Protein AF-A0A6A3KLQ4-F1 (afdb_monomer_lite)

pLDDT: mean 76.04, std 12.55, range [46.03, 97.44]

InterPro domains:
  IPR013103 Reverse transcriptase, RNA-dependent DNA polymerase [PF07727] (8-128)

Organism: NCBI:txid129364

Secondary structure (DSSP, 8-state):
---HHHHHHHHHHHHHHHHHHHTTTT------------TTTTTT--------HHHHHHHHHHHHHTTPPP-----TTTTTTPBPPTT---EEEPPTT----HHHHHHHT-S-GGG-EEEPSBPPTT--

Structure (mmCIF, N/CA/C/O backbone):
data_AF-A0A6A3KLQ4-F1
#
_entry.id   AF-A0A6A3KLQ4-F1
#
loop_
_atom_site.group_PDB
_atom_site.id
_atom_site.type_symbol
_atom_site.label_atom_id
_atom_site.label_alt_id
_atom_site.label_comp_id
_atom_site.label_asym_id
_atom_site.label_entity_id
_atom_site.label_seq_id
_atom_site.pdbx_PDB_ins_code
_atom_site.Cartn_x
_atom_site.Cartn_y
_atom_site.Cartn_z
_atom_site.occupancy
_atom_site.B_iso_or_equiv
_atom_site.auth_seq_id
_atom_site.auth_comp_id
_atom_site.auth_asym_id
_atom_site.auth_atom_id
_atom_site.pdbx_PDB_model_num
ATOM 1 N N . MET A 1 1 ? 44.187 -18.329 17.863 1.00 46.03 1 MET A N 1
ATOM 2 C CA . MET A 1 1 ? 43.266 -18.766 18.935 1.00 46.03 1 MET A CA 1
ATOM 3 C C . MET A 1 1 ? 41.841 -18.389 18.519 1.00 46.03 1 MET A C 1
ATOM 5 O O . MET A 1 1 ? 41.501 -17.214 18.564 1.00 46.03 1 MET A O 1
ATOM 9 N N . ARG A 1 2 ? 41.041 -19.322 17.971 1.00 53.81 2 ARG A N 1
ATOM 10 C CA . ARG A 1 2 ? 39.625 -19.049 17.638 1.00 53.81 2 ARG A CA 1
ATOM 11 C C . ARG A 1 2 ? 38.841 -19.016 18.951 1.00 53.81 2 ARG A C 1
ATOM 13 O O . ARG A 1 2 ? 38.867 -19.979 19.708 1.00 53.81 2 ARG A O 1
ATOM 20 N N . SER A 1 3 ? 38.239 -17.871 19.259 1.00 66.56 3 SER A N 1
ATOM 21 C CA . SER A 1 3 ? 37.451 -17.683 20.476 1.00 66.56 3 SER A CA 1
ATOM 22 C C . SER A 1 3 ? 36.159 -18.495 20.382 1.00 66.56 3 SER A C 1
ATOM 24 O O . SER A 1 3 ? 35.418 -18.330 19.418 1.00 66.56 3 SER A O 1
ATOM 26 N N . LYS A 1 4 ? 35.854 -19.318 21.394 1.00 68.50 4 LYS A N 1
ATOM 27 C CA . LYS A 1 4 ? 34.592 -20.082 21.499 1.00 68.50 4 LYS A CA 1
ATOM 28 C C . LYS A 1 4 ? 33.341 -19.194 21.392 1.00 68.50 4 LYS A C 1
ATOM 30 O O . LYS A 1 4 ? 32.280 -19.661 20.992 1.00 68.50 4 LYS A O 1
ATOM 35 N N . LEU A 1 5 ? 33.468 -17.905 21.718 1.00 69.62 5 LEU A N 1
ATOM 36 C CA . LEU A 1 5 ? 32.406 -16.910 21.551 1.00 69.62 5 LEU A CA 1
ATOM 37 C C . LEU A 1 5 ? 32.110 -16.621 20.074 1.00 69.62 5 LEU A C 1
ATOM 39 O O . LEU A 1 5 ? 30.963 -16.358 19.733 1.00 69.62 5 LEU A O 1
ATOM 43 N N . LYS A 1 6 ? 33.117 -16.711 19.197 1.00 71.69 6 LYS A N 1
ATOM 44 C CA . LYS A 1 6 ? 32.961 -16.508 17.752 1.00 71.69 6 LYS A CA 1
ATOM 45 C C . LYS A 1 6 ? 32.164 -17.645 17.120 1.00 71.69 6 LYS A C 1
ATOM 47 O O . LYS A 1 6 ? 31.273 -17.381 16.325 1.00 71.69 6 LYS A O 1
ATOM 52 N N . ASP A 1 7 ? 32.446 -18.884 17.512 1.00 83.38 7 ASP A N 1
ATOM 53 C CA . ASP A 1 7 ? 31.739 -20.055 16.982 1.00 83.38 7 ASP A CA 1
ATOM 54 C C . ASP A 1 7 ? 30.284 -20.088 17.472 1.00 83.38 7 ASP A C 1
ATOM 56 O O . ASP A 1 7 ? 29.373 -20.347 16.688 1.00 83.38 7 ASP A O 1
ATOM 60 N N . LYS A 1 8 ? 30.048 -19.717 18.739 1.00 85.38 8 LYS A N 1
ATOM 61 C CA . LYS A 1 8 ? 28.692 -19.551 19.281 1.00 85.38 8 LYS A CA 1
ATOM 62 C C . LYS A 1 8 ? 27.921 -18.445 18.555 1.00 85.38 8 LYS A C 1
ATOM 64 O O . LYS A 1 8 ? 26.781 -18.661 18.171 1.00 85.38 8 LYS A O 1
ATOM 69 N N . TRP A 1 9 ? 28.549 -17.291 18.326 1.00 79.81 9 TRP A N 1
ATOM 70 C CA . TRP A 1 9 ? 27.928 -16.177 17.605 1.00 79.81 9 TRP A CA 1
ATOM 71 C C . TRP A 1 9 ? 27.587 -16.541 16.154 1.00 79.81 9 TRP A C 1
ATOM 73 O O . TRP A 1 9 ? 26.502 -16.218 15.684 1.00 79.81 9 TRP A O 1
ATOM 83 N N . LEU A 1 10 ? 28.471 -17.267 15.462 1.00 82.75 10 LEU A N 1
ATOM 84 C CA . LEU A 1 10 ? 28.220 -17.741 14.097 1.00 82.75 10 LEU A CA 1
ATOM 85 C C . LEU A 1 10 ? 27.049 -18.729 14.032 1.00 82.75 10 LEU A C 1
ATOM 87 O O . LEU A 1 10 ? 26.235 -18.632 13.118 1.00 82.75 10 LEU A O 1
ATOM 91 N N . ALA A 1 11 ? 26.942 -19.644 14.999 1.00 86.44 11 ALA A N 1
ATOM 92 C CA . ALA A 1 11 ? 25.818 -20.574 15.078 1.00 86.44 11 ALA A CA 1
ATOM 93 C C . ALA A 1 11 ? 24.489 -19.840 15.321 1.00 86.44 11 ALA A C 1
ATOM 95 O O . ALA A 1 11 ? 23.521 -20.086 14.607 1.00 86.44 11 ALA A O 1
ATOM 96 N N . THR A 1 12 ? 24.467 -18.879 16.250 1.00 80.38 12 THR A N 1
ATOM 97 C CA . THR A 1 12 ? 23.273 -18.064 16.523 1.00 80.38 12 THR A CA 1
ATOM 98 C C . THR A 1 12 ? 22.867 -17.222 15.312 1.00 80.38 12 THR A C 1
ATOM 100 O O . THR A 1 12 ? 21.696 -17.184 14.958 1.00 80.38 12 THR A O 1
ATOM 103 N N . MET A 1 13 ? 23.821 -16.597 14.615 1.00 79.56 13 MET A N 1
ATOM 104 C CA . MET A 1 13 ? 23.520 -15.842 13.392 1.00 79.56 13 MET A CA 1
ATOM 105 C C . MET A 1 13 ? 22.976 -16.734 12.271 1.00 79.56 13 MET A C 1
ATOM 107 O O . MET A 1 13 ? 22.119 -16.298 11.509 1.00 79.56 13 MET A O 1
ATOM 111 N N . ALA A 1 14 ? 23.447 -17.979 12.163 1.00 82.81 14 ALA A N 1
ATOM 112 C CA . ALA A 1 14 ? 22.944 -18.927 11.175 1.00 82.81 14 ALA A CA 1
ATOM 113 C C . ALA A 1 14 ? 21.506 -19.386 11.476 1.00 82.81 14 ALA A C 1
ATOM 115 O O . ALA A 1 14 ? 20.724 -19.560 10.544 1.00 82.81 14 ALA A O 1
ATOM 116 N N . GLU A 1 15 ? 21.147 -19.565 12.750 1.00 85.00 15 GLU A N 1
ATOM 117 C CA . GLU A 1 15 ? 19.765 -19.857 13.161 1.00 85.00 15 GLU A CA 1
ATOM 118 C C . GLU A 1 15 ? 18.827 -18.682 12.876 1.00 85.00 15 GLU A C 1
ATOM 120 O O . GLU A 1 15 ? 17.763 -18.890 12.299 1.00 85.00 15 GLU A O 1
ATOM 125 N N . GLU A 1 16 ? 19.245 -17.452 13.184 1.00 76.69 16 GLU A N 1
ATOM 126 C CA . GLU A 1 16 ? 18.484 -16.239 12.855 1.00 76.69 16 GLU A CA 1
ATOM 127 C C . GLU A 1 16 ? 18.290 -16.085 11.338 1.00 76.69 16 GLU A C 1
ATOM 129 O O . GLU A 1 16 ? 17.184 -15.826 10.869 1.00 76.69 16 GLU A O 1
ATOM 134 N N . LEU A 1 17 ? 19.341 -16.308 10.541 1.00 76.25 17 LEU A N 1
ATOM 135 C CA . LEU A 1 17 ? 19.264 -16.275 9.075 1.00 76.25 17 LEU A CA 1
ATOM 136 C C . LEU A 1 17 ? 18.273 -17.303 8.521 1.00 76.25 17 LEU 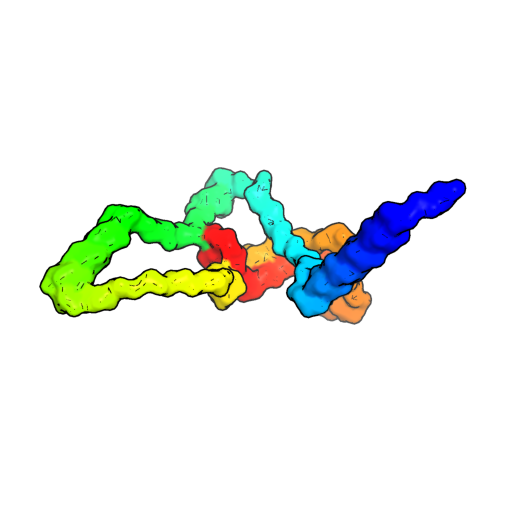A C 1
ATOM 138 O O . LEU A 1 17 ? 17.462 -16.949 7.666 1.00 76.25 17 LEU A O 1
ATOM 142 N N . ARG A 1 18 ? 18.295 -18.537 9.040 1.00 80.38 18 ARG A N 1
ATOM 143 C CA . ARG A 1 18 ? 17.330 -19.584 8.671 1.00 80.38 18 ARG A CA 1
ATOM 144 C C . ARG A 1 18 ? 15.912 -19.223 9.088 1.00 80.38 18 ARG A C 1
ATOM 146 O O . ARG A 1 18 ? 15.001 -19.352 8.285 1.00 80.38 18 ARG A O 1
ATOM 153 N N . ALA A 1 19 ? 15.724 -18.699 10.299 1.00 77.19 19 ALA A N 1
ATOM 154 C CA . ALA A 1 19 ? 14.417 -18.239 10.755 1.00 77.19 19 ALA A CA 1
ATOM 155 C C . ALA A 1 19 ? 13.876 -17.103 9.869 1.00 77.19 19 ALA A C 1
ATOM 157 O O . ALA A 1 19 ? 12.681 -17.049 9.588 1.00 77.19 19 ALA A O 1
ATOM 158 N N . LEU A 1 20 ? 14.737 -16.203 9.387 1.00 67.75 20 LEU A N 1
ATOM 159 C CA . LEU A 1 20 ? 14.362 -15.148 8.441 1.00 67.75 20 LEU A CA 1
ATOM 160 C C . LEU A 1 20 ? 14.029 -15.697 7.041 1.00 67.75 20 LEU A C 1
ATOM 162 O O . LEU A 1 20 ? 13.141 -15.154 6.380 1.00 67.75 20 LEU A O 1
ATOM 166 N N . GLU A 1 21 ? 14.706 -16.755 6.585 1.00 73.19 21 GLU A N 1
ATOM 167 C CA . GLU A 1 21 ? 14.387 -17.473 5.339 1.00 73.19 21 GLU A CA 1
ATOM 168 C C . GLU A 1 21 ? 13.050 -18.218 5.435 1.00 73.19 21 GLU A C 1
ATOM 170 O O . GLU A 1 21 ? 12.186 -18.015 4.580 1.00 73.19 21 GLU A O 1
ATOM 175 N N . ASP A 1 22 ? 12.835 -18.983 6.506 1.00 75.31 22 ASP A N 1
ATOM 176 C CA . ASP A 1 22 ? 11.614 -19.762 6.747 1.00 75.31 22 ASP A CA 1
ATOM 177 C C . ASP A 1 22 ? 10.384 -18.862 6.933 1.00 75.31 22 ASP A C 1
ATOM 179 O O . ASP A 1 22 ? 9.300 -19.153 6.425 1.00 75.31 22 ASP A O 1
ATOM 183 N N . ASN A 1 23 ? 10.557 -17.710 7.589 1.00 69.62 23 ASN A N 1
ATOM 184 C CA . ASN A 1 23 ? 9.509 -16.696 7.722 1.00 69.62 23 ASN A CA 1
ATOM 185 C C . ASN A 1 23 ? 9.309 -15.857 6.443 1.00 69.62 23 ASN A C 1
ATOM 187 O O . ASN A 1 23 ? 8.442 -14.979 6.405 1.00 69.62 23 ASN A O 1
ATOM 191 N N . GLY A 1 24 ? 10.112 -16.077 5.393 1.00 57.88 24 GLY A N 1
ATOM 192 C CA . GLY A 1 24 ? 10.037 -15.333 4.135 1.00 57.88 24 GLY A CA 1
ATOM 193 C C . GLY A 1 24 ? 10.348 -13.838 4.277 1.00 57.88 24 GLY A C 1
ATOM 194 O O . GLY A 1 24 ? 9.868 -13.030 3.478 1.00 57.88 24 GLY A O 1
ATOM 195 N N . VAL A 1 25 ? 11.126 -13.447 5.293 1.00 55.31 25 VAL A N 1
ATOM 196 C CA . VAL A 1 25 ? 11.464 -12.043 5.591 1.00 55.31 25 VAL A CA 1
ATOM 197 C C . VAL A 1 25 ? 12.419 -11.469 4.543 1.00 55.31 25 VAL A C 1
ATOM 199 O O . VAL A 1 25 ? 12.312 -10.289 4.215 1.00 55.31 25 VAL A O 1
ATOM 202 N N . TRP A 1 26 ? 13.246 -12.304 3.900 1.00 49.72 26 TRP A N 1
ATOM 203 C CA . TRP A 1 26 ? 14.070 -11.929 2.736 1.00 49.72 26 TRP A CA 1
ATOM 204 C C . TRP A 1 26 ? 13.270 -11.699 1.442 1.00 49.72 26 TRP A C 1
ATOM 206 O O . TRP A 1 26 ? 13.816 -11.732 0.338 1.00 49.72 26 TRP A O 1
ATOM 216 N N . ARG A 1 27 ? 11.965 -11.432 1.541 1.00 51.91 27 ARG A N 1
ATOM 217 C CA . ARG A 1 27 ? 11.211 -10.846 0.438 1.00 51.91 27 ARG A CA 1
ATOM 218 C C . ARG A 1 27 ? 11.717 -9.429 0.222 1.00 51.91 27 ARG A C 1
ATOM 220 O O . ARG A 1 27 ? 11.396 -8.521 0.984 1.00 51.91 27 ARG A O 1
ATOM 227 N N . VAL A 1 28 ? 12.500 -9.249 -0.838 1.00 53.31 28 VAL A N 1
ATOM 228 C CA . VAL A 1 28 ? 12.838 -7.925 -1.364 1.00 53.31 28 VAL A CA 1
ATOM 229 C C . VAL A 1 28 ? 11.525 -7.177 -1.585 1.00 53.31 28 VAL A C 1
ATOM 231 O O . VAL A 1 28 ? 10.691 -7.589 -2.391 1.00 53.31 28 VAL A O 1
ATOM 234 N N . ARG A 1 29 ? 11.307 -6.112 -0.813 1.00 56.66 29 ARG A N 1
ATOM 235 C CA . ARG A 1 29 ? 10.144 -5.241 -0.972 1.00 56.66 29 ARG A CA 1
ATOM 236 C C . ARG A 1 29 ? 10.519 -4.165 -1.974 1.00 56.66 29 ARG A C 1
ATOM 238 O O . ARG A 1 29 ? 11.467 -3.418 -1.748 1.00 56.66 29 ARG A O 1
ATOM 245 N N . LEU A 1 30 ? 9.789 -4.105 -3.083 1.00 57.88 30 LEU A N 1
ATOM 246 C CA . LEU A 1 30 ? 9.843 -2.944 -3.959 1.00 57.88 30 LEU A CA 1
ATOM 247 C C . LEU A 1 30 ? 9.157 -1.795 -3.229 1.00 57.88 30 LEU A C 1
ATOM 249 O O . LEU A 1 30 ? 7.992 -1.904 -2.851 1.00 57.88 30 LEU A O 1
ATOM 253 N N . VAL A 1 31 ? 9.908 -0.730 -2.985 1.00 60.97 31 VAL A N 1
ATOM 254 C CA . VAL A 1 31 ? 9.389 0.506 -2.411 1.00 60.97 31 VAL A CA 1
ATOM 255 C C . VAL A 1 31 ? 9.301 1.500 -3.555 1.00 60.97 31 VAL A C 1
ATOM 257 O O . VAL A 1 31 ? 10.301 1.750 -4.227 1.00 60.97 31 VAL A O 1
ATOM 260 N N . ALA A 1 32 ? 8.105 2.029 -3.796 1.00 61.72 32 ALA A N 1
ATOM 261 C CA . ALA A 1 32 ? 7.955 3.194 -4.648 1.00 61.72 32 ALA A CA 1
ATOM 262 C C . ALA A 1 32 ? 8.663 4.361 -3.951 1.00 61.72 32 ALA A C 1
ATOM 264 O O . ALA A 1 32 ? 8.304 4.730 -2.832 1.00 61.72 32 ALA A O 1
ATOM 265 N N . CYS A 1 33 ? 9.722 4.880 -4.562 1.00 61.22 33 CYS A N 1
ATOM 266 C CA . CYS A 1 33 ? 10.369 6.091 -4.081 1.00 61.22 33 CYS A CA 1
ATOM 267 C C . CYS A 1 33 ? 9.491 7.278 -4.504 1.00 61.22 33 CYS A C 1
ATOM 269 O O . CYS A 1 33 ? 9.527 7.698 -5.653 1.00 61.22 33 CYS A O 1
ATOM 271 N N . ASP A 1 34 ? 8.651 7.745 -3.583 1.00 57.78 34 ASP A N 1
ATOM 272 C CA . ASP A 1 34 ? 7.677 8.832 -3.770 1.00 57.78 34 ASP A CA 1
ATOM 273 C C . ASP A 1 34 ? 8.312 10.212 -3.508 1.00 57.78 34 ASP A C 1
ATOM 275 O O . ASP A 1 34 ? 7.844 11.014 -2.707 1.00 57.78 34 ASP A O 1
ATOM 279 N N . ASN A 1 35 ? 9.488 10.447 -4.086 1.00 59.03 35 ASN A N 1
ATOM 280 C CA . ASN A 1 35 ? 10.302 11.634 -3.812 1.00 59.03 35 ASN A CA 1
ATOM 281 C C . ASN A 1 35 ? 10.307 12.655 -4.959 1.00 59.03 35 ASN A C 1
ATOM 283 O O . ASN A 1 35 ? 11.140 13.558 -4.945 1.00 59.03 35 ASN A O 1
ATOM 287 N N . GLU A 1 36 ? 9.396 12.520 -5.927 1.00 64.06 36 GLU A N 1
ATOM 288 C CA . GLU A 1 36 ? 9.323 13.366 -7.130 1.00 64.06 36 GLU A CA 1
ATOM 289 C C . GLU A 1 36 ? 7.903 13.901 -7.410 1.00 64.06 36 GLU A C 1
ATOM 291 O O . GLU A 1 36 ? 7.585 14.189 -8.555 1.00 64.06 36 GLU A O 1
ATOM 296 N N . GLN A 1 37 ? 7.046 14.056 -6.390 1.00 66.44 37 GLN A N 1
ATOM 297 C CA . GLN A 1 37 ? 5.725 14.667 -6.598 1.00 66.44 37 GLN A CA 1
ATOM 298 C C . GLN A 1 37 ? 5.854 16.119 -7.084 1.00 66.44 37 GLN A C 1
ATOM 300 O O . GLN A 1 37 ? 6.540 16.941 -6.466 1.00 66.44 37 GLN A O 1
ATOM 305 N N . GLU A 1 38 ? 5.146 16.451 -8.158 1.00 72.94 38 GLU A N 1
ATOM 306 C CA . GLU A 1 38 ? 5.110 17.767 -8.782 1.00 72.94 38 GLU A CA 1
ATOM 307 C C . GLU A 1 38 ? 3.772 18.471 -8.512 1.00 72.94 38 GLU A C 1
ATOM 309 O 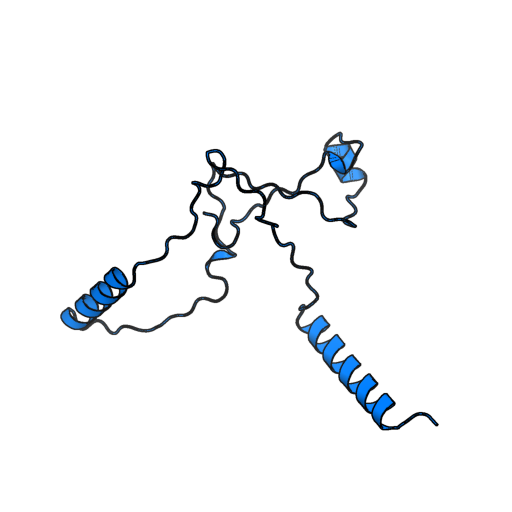O . GLU A 1 38 ? 2.671 17.961 -8.762 1.00 72.94 38 GLU A O 1
ATOM 314 N N . PHE A 1 39 ? 3.857 19.707 -8.009 1.00 70.25 39 PHE A N 1
ATOM 315 C CA . PHE A 1 39 ? 2.679 20.535 -7.762 1.00 70.25 39 PHE A CA 1
ATOM 316 C C . PHE A 1 39 ? 1.920 20.812 -9.067 1.00 70.25 39 PHE A C 1
ATOM 318 O O . PHE A 1 39 ? 2.456 21.430 -9.984 1.00 70.25 39 PHE A O 1
ATOM 325 N N . GLY A 1 40 ? 0.652 20.390 -9.127 1.00 73.94 40 GLY A N 1
ATOM 326 C CA . GLY A 1 40 ? -0.207 20.529 -10.308 1.00 73.94 40 GLY A CA 1
ATOM 327 C C . GLY A 1 40 ? -0.211 19.323 -11.254 1.00 73.94 40 GLY A C 1
ATOM 328 O O . GLY A 1 40 ? -0.997 19.329 -12.198 1.00 73.94 40 GLY A O 1
ATOM 329 N N . VAL A 1 41 ? 0.606 18.298 -10.987 1.00 74.19 41 VAL A N 1
ATOM 330 C CA . VAL A 1 41 ? 0.610 17.027 -11.728 1.00 74.19 41 VAL A CA 1
ATOM 331 C C . VAL A 1 41 ? 0.028 15.916 -10.855 1.00 74.19 41 VAL A C 1
ATOM 333 O O . VAL A 1 41 ? -1.047 15.408 -11.156 1.00 74.19 41 VAL A O 1
ATOM 336 N N . ASP A 1 42 ? 0.688 15.590 -9.742 1.00 65.25 42 ASP A N 1
ATOM 337 C CA . ASP A 1 42 ? 0.327 14.469 -8.861 1.00 65.25 42 ASP A CA 1
ATOM 338 C C . ASP A 1 42 ? 0.272 14.846 -7.364 1.00 65.25 42 ASP A C 1
ATOM 340 O O . ASP A 1 42 ? -0.263 14.096 -6.551 1.00 65.25 42 ASP A O 1
ATOM 344 N N . TYR A 1 43 ? 0.712 16.053 -6.992 1.00 62.03 43 TYR A N 1
ATOM 345 C CA . TYR A 1 43 ? 0.714 16.525 -5.599 1.00 62.03 43 TYR A CA 1
ATOM 346 C C . TYR A 1 43 ? -0.680 16.627 -4.951 1.00 62.03 43 TYR A C 1
ATOM 348 O O . TYR A 1 43 ? -0.835 16.482 -3.739 1.00 62.03 43 TYR A O 1
ATOM 356 N N . SER A 1 44 ? -1.718 16.942 -5.732 1.00 63.59 44 SER A N 1
ATOM 357 C CA . SER A 1 44 ? -3.094 17.051 -5.218 1.00 63.59 44 SER A CA 1
ATOM 358 C C . SER A 1 44 ? -3.767 15.697 -5.046 1.00 63.59 44 SER A C 1
ATOM 360 O O . SER A 1 44 ? -4.839 15.619 -4.433 1.00 63.59 44 SER A O 1
ATOM 362 N N . VAL A 1 45 ? -3.154 14.635 -5.562 1.00 64.19 45 VAL A N 1
ATOM 363 C CA . VAL A 1 45 ? -3.695 13.297 -5.449 1.00 64.19 45 VAL A CA 1
ATOM 364 C C . VAL A 1 45 ? -3.373 12.813 -4.034 1.00 64.19 45 VAL A C 1
ATOM 366 O O . VAL A 1 45 ? -2.293 12.336 -3.710 1.00 64.19 45 VAL A O 1
ATOM 369 N N . THR A 1 46 ? -4.299 13.105 -3.120 1.00 55.25 46 THR A N 1
ATOM 370 C CA . THR A 1 46 ? -4.183 12.843 -1.682 1.00 55.25 46 THR A CA 1
ATOM 371 C C . THR A 1 46 ? -5.017 11.624 -1.333 1.00 55.25 46 THR A C 1
ATOM 373 O O . THR A 1 46 ? -6.214 11.540 -1.609 1.00 55.25 46 THR A O 1
ATOM 376 N N . PHE A 1 47 ? -4.364 10.640 -0.732 1.00 57.62 47 PHE A N 1
ATOM 377 C CA . PHE A 1 47 ? -4.686 9.263 -1.068 1.00 57.62 47 PHE A CA 1
ATOM 378 C C . PHE A 1 47 ? -4.823 8.320 0.146 1.00 57.62 47 PHE A C 1
ATOM 380 O O . PHE A 1 47 ? -4.565 7.118 0.106 1.00 57.62 47 PHE A O 1
ATOM 387 N N . SER A 1 48 ? -5.325 8.832 1.262 1.00 56.78 48 SER A N 1
ATOM 388 C CA . SER A 1 48 ? -5.910 7.950 2.269 1.00 56.78 48 SER A CA 1
ATOM 389 C C . SER A 1 48 ? -7.063 8.649 2.954 1.00 56.78 48 SER A C 1
ATOM 391 O O . SER A 1 48 ? -6.938 9.788 3.404 1.00 56.78 48 SER A O 1
ATOM 393 N N . ALA A 1 49 ? -8.206 7.969 3.027 1.00 59.41 49 ALA A N 1
ATOM 394 C CA . ALA A 1 49 ? -9.324 8.430 3.830 1.00 59.41 49 ALA A CA 1
ATOM 395 C C . ALA A 1 49 ? -8.960 8.257 5.310 1.00 59.41 49 ALA A C 1
ATOM 397 O O . ALA A 1 49 ? -9.239 7.228 5.925 1.00 59.41 49 ALA A O 1
ATOM 398 N N . VAL A 1 50 ? -8.310 9.265 5.887 1.00 71.31 50 VAL A N 1
ATOM 399 C CA . VAL A 1 50 ? -8.070 9.312 7.327 1.00 71.31 50 VAL A CA 1
ATOM 400 C C . VAL A 1 50 ? -9.341 9.827 7.982 1.00 71.31 50 VAL A C 1
ATOM 402 O O . VAL A 1 50 ? -9.732 10.979 7.802 1.00 71.31 50 VAL A O 1
ATOM 405 N N . ILE A 1 51 ? -10.015 8.962 8.739 1.00 81.19 51 ILE A N 1
ATOM 406 C CA . ILE A 1 51 ? -11.160 9.391 9.535 1.00 81.19 51 ILE A CA 1
ATOM 407 C C . ILE A 1 51 ? -10.700 10.417 10.575 1.00 81.19 51 ILE A C 1
ATOM 409 O O . ILE A 1 51 ? -9.756 10.187 11.334 1.00 81.19 51 ILE A O 1
ATOM 413 N N . GLU A 1 52 ? -11.388 11.554 10.643 1.00 87.50 52 GLU A N 1
ATOM 414 C CA . GLU A 1 52 ? -11.119 12.519 11.698 1.00 87.50 52 GLU A CA 1
ATOM 415 C C . GLU A 1 52 ? -11.456 11.938 13.073 1.00 87.50 52 GLU A C 1
ATOM 417 O O . GLU A 1 52 ? -12.500 11.308 13.279 1.00 87.50 52 GLU A O 1
ATOM 422 N N . MET A 1 53 ? -10.637 12.267 14.072 1.00 90.56 53 MET A N 1
ATOM 423 C CA . MET A 1 53 ? -10.899 11.870 15.458 1.00 90.56 53 MET A CA 1
ATOM 424 C C . MET A 1 53 ? -12.239 12.422 15.982 1.00 90.56 53 MET A C 1
ATOM 426 O O . MET A 1 53 ? -12.873 11.828 16.856 1.00 90.56 53 MET A O 1
ATOM 430 N N . SER A 1 54 ? -12.703 13.547 15.427 1.00 94.38 54 SER A N 1
ATOM 431 C CA . SER A 1 54 ? -14.028 14.121 15.683 1.00 94.38 54 SER A CA 1
ATOM 432 C C . SER A 1 54 ? -15.154 13.137 15.310 1.00 94.38 54 SER A C 1
ATOM 434 O O . SER A 1 54 ? -16.088 12.935 16.089 1.00 94.38 54 SER A O 1
ATOM 436 N N . SER A 1 55 ? -15.029 12.470 14.162 1.00 93.69 55 SER A N 1
ATOM 437 C CA . SER A 1 55 ? -15.982 11.493 13.634 1.00 93.69 55 SER A CA 1
ATOM 438 C C . SER A 1 55 ? -15.949 10.193 14.430 1.00 93.69 55 SER A C 1
ATOM 440 O O . SER A 1 55 ? -17.002 9.684 14.811 1.00 93.69 55 SER A O 1
ATOM 442 N N . VAL A 1 56 ? -14.754 9.715 14.793 1.00 92.12 56 VAL A N 1
ATOM 443 C CA . VAL A 1 56 ? -14.586 8.540 15.667 1.00 92.12 56 VAL A CA 1
ATOM 444 C C . VAL A 1 56 ? -15.318 8.735 17.002 1.00 92.12 56 VAL A C 1
ATOM 446 O O . VAL A 1 56 ? -16.085 7.872 17.430 1.00 92.12 56 VAL A O 1
ATOM 449 N N . LYS A 1 57 ? -15.165 9.904 17.640 1.00 95.00 57 LYS A N 1
ATOM 450 C CA . LYS A 1 57 ? -15.876 10.232 18.890 1.00 95.00 57 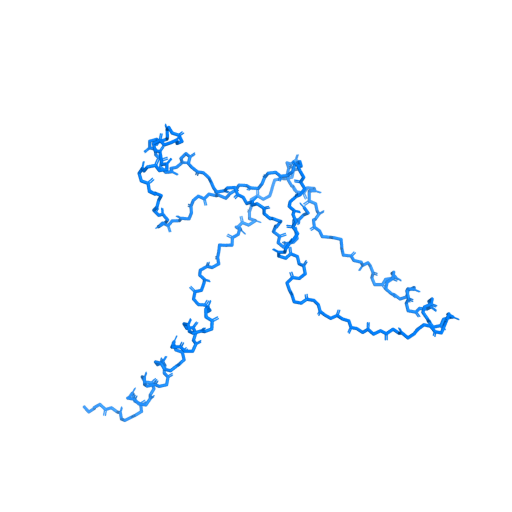LYS A CA 1
ATOM 451 C C . LYS A 1 57 ? -17.398 10.203 18.719 1.00 95.00 57 LYS A C 1
ATOM 453 O O . LYS A 1 57 ? -18.094 9.685 19.591 1.00 95.00 57 LYS A O 1
ATOM 458 N N . ARG A 1 58 ? -17.926 10.720 17.602 1.00 95.88 58 ARG A N 1
ATOM 459 C CA . ARG A 1 58 ? -19.374 10.689 17.307 1.00 95.88 58 ARG A CA 1
ATOM 460 C C . ARG A 1 58 ? -19.894 9.258 17.181 1.00 95.88 58 ARG A C 1
ATOM 462 O O . ARG A 1 58 ? -20.945 8.959 17.742 1.00 95.88 58 ARG A O 1
ATOM 469 N N . ILE A 1 59 ? -19.148 8.373 16.516 1.00 94.19 59 ILE A N 1
ATOM 470 C CA . ILE A 1 59 ? -19.497 6.948 16.399 1.00 94.19 59 ILE A CA 1
ATOM 471 C C . ILE A 1 59 ? -19.615 6.310 17.790 1.00 94.19 59 ILE A C 1
ATOM 473 O O . ILE A 1 59 ? -20.616 5.654 18.075 1.00 94.19 59 ILE A O 1
ATOM 477 N N . PHE A 1 60 ? -18.665 6.565 18.697 1.00 94.50 60 PHE A N 1
ATOM 478 C CA . PHE A 1 60 ? -18.737 6.045 20.068 1.00 94.50 60 PHE A CA 1
ATOM 479 C C . PHE A 1 60 ? -19.928 6.593 20.865 1.00 94.50 60 PHE A C 1
ATOM 481 O O . PHE A 1 60 ? -20.583 5.838 21.587 1.00 94.50 60 PHE A O 1
ATOM 488 N N . VAL A 1 61 ? -20.251 7.883 20.722 1.00 96.38 61 VAL A N 1
ATOM 489 C CA . VAL A 1 61 ? -21.436 8.482 21.363 1.00 96.38 61 VAL A CA 1
ATOM 490 C C . VAL A 1 61 ? -22.724 7.818 20.865 1.00 96.38 61 VAL A C 1
ATOM 492 O O . VAL A 1 61 ? -23.596 7.495 21.674 1.00 96.38 61 VAL A O 1
ATOM 495 N N . LEU A 1 62 ? -22.840 7.565 19.557 1.00 96.31 62 LEU A N 1
ATOM 496 C CA . LEU A 1 62 ? -23.989 6.871 18.968 1.00 96.31 62 LEU A CA 1
ATOM 497 C C . LEU A 1 62 ? -24.087 5.419 19.446 1.00 96.31 62 LEU A C 1
ATOM 499 O O . LEU A 1 62 ? -25.154 5.005 19.898 1.00 96.31 62 LEU A O 1
ATOM 503 N N . ALA A 1 63 ? -22.975 4.678 19.437 1.00 95.94 63 ALA A N 1
ATOM 504 C CA . ALA A 1 63 ? -22.920 3.307 19.943 1.00 95.94 63 ALA A CA 1
ATOM 505 C C . ALA A 1 63 ? -23.387 3.236 21.405 1.00 95.94 63 ALA A C 1
ATOM 507 O O . ALA A 1 63 ? -24.228 2.409 21.760 1.00 95.94 63 ALA A O 1
ATOM 508 N N . ARG A 1 64 ? -22.936 4.180 22.246 1.00 95.56 64 ARG A N 1
ATOM 509 C CA . ARG A 1 64 ? -23.381 4.287 23.641 1.00 95.56 64 ARG A CA 1
ATOM 510 C C . ARG A 1 64 ? -24.874 4.599 23.752 1.00 95.56 64 ARG A C 1
ATOM 512 O O . ARG A 1 64 ? -25.555 3.958 24.552 1.00 95.56 64 ARG A O 1
ATOM 519 N N . LYS A 1 65 ? -25.384 5.557 22.968 1.00 97.25 65 LYS A N 1
ATOM 520 C CA . LYS A 1 65 ? -26.803 5.960 22.975 1.00 97.25 65 LYS A CA 1
ATOM 521 C C . LYS A 1 65 ? -27.724 4.807 22.578 1.00 97.25 65 LYS A C 1
ATOM 523 O O . LYS A 1 65 ? -28.772 4.629 23.191 1.00 97.25 65 LYS A O 1
ATOM 528 N N . TRP A 1 66 ? -27.321 4.013 21.592 1.00 97.44 66 TRP A N 1
ATOM 529 C CA . TRP A 1 66 ? -28.090 2.871 21.095 1.00 97.44 66 TRP A CA 1
ATOM 530 C C . TRP A 1 66 ? -27.778 1.553 21.807 1.00 97.44 66 TRP A C 1
ATOM 532 O O . TRP A 1 66 ? -28.349 0.527 21.454 1.00 97.44 66 TRP A O 1
ATOM 542 N N . ARG A 1 67 ? -26.914 1.575 22.832 1.00 95.62 67 ARG A N 1
ATOM 543 C CA . ARG A 1 67 ? -26.472 0.388 23.584 1.00 95.62 67 ARG A CA 1
ATOM 544 C C . ARG A 1 67 ? -25.874 -0.707 22.687 1.00 95.62 67 ARG A C 1
ATOM 546 O O . ARG A 1 67 ? -25.995 -1.889 22.993 1.00 95.62 67 ARG A O 1
ATOM 553 N N . VAL A 1 68 ? -25.204 -0.309 21.607 1.00 96.31 68 VAL A N 1
ATOM 554 C CA . VAL A 1 68 ? -24.465 -1.220 20.727 1.00 96.31 68 VAL A CA 1
ATOM 555 C C . VAL A 1 68 ? -23.060 -1.422 21.313 1.00 96.31 68 VAL A C 1
ATOM 557 O O . VAL A 1 68 ? -22.365 -0.429 21.553 1.00 96.31 68 VAL A O 1
ATOM 560 N N . PRO A 1 69 ? -22.621 -2.666 21.578 1.00 90.38 69 PRO A N 1
ATOM 561 C CA . PRO A 1 69 ? -21.266 -2.929 22.048 1.00 90.38 69 PRO A CA 1
ATOM 562 C C . PRO A 1 69 ? -20.254 -2.585 20.949 1.00 90.38 69 PRO A C 1
ATOM 564 O O . PRO A 1 69 ? -20.362 -3.063 19.823 1.00 90.38 69 PRO A O 1
ATOM 567 N N . ALA A 1 70 ? -19.273 -1.746 21.279 1.00 89.19 70 ALA A N 1
ATOM 568 C CA . ALA A 1 70 ? -18.184 -1.392 20.377 1.00 89.19 70 ALA A CA 1
ATOM 569 C C . ALA A 1 70 ? -16.949 -2.246 20.689 1.00 89.19 70 ALA A C 1
ATOM 571 O O . ALA A 1 70 ? -16.524 -2.328 21.842 1.00 89.19 70 ALA A O 1
ATOM 572 N N . THR A 1 71 ? -16.360 -2.848 19.660 1.00 87.38 71 THR A N 1
ATOM 573 C CA . THR A 1 71 ? -15.131 -3.648 19.746 1.00 87.38 71 THR A CA 1
ATOM 574 C C . THR A 1 71 ? -14.075 -3.080 18.808 1.00 87.38 71 THR A C 1
ATOM 576 O O . THR A 1 71 ? -14.399 -2.621 17.714 1.00 87.38 71 THR A O 1
ATOM 579 N N . HIS A 1 72 ? -12.810 -3.116 19.223 1.00 86.94 72 HIS A N 1
ATOM 580 C CA . HIS A 1 72 ? -11.693 -2.733 18.366 1.00 86.94 72 HIS A CA 1
ATOM 581 C C . HIS A 1 72 ? -11.281 -3.923 17.494 1.00 86.94 72 HIS A C 1
ATOM 583 O O . HIS A 1 72 ? -11.023 -5.005 18.016 1.00 86.94 72 HIS A O 1
ATOM 589 N N . GLY A 1 73 ? -11.238 -3.718 16.179 1.00 84.06 73 GLY A N 1
ATOM 590 C CA . GLY A 1 73 ? -10.638 -4.648 15.230 1.00 84.06 73 GLY A CA 1
ATOM 591 C C . GLY A 1 73 ? -9.445 -3.975 14.567 1.00 84.06 73 GLY A C 1
ATOM 592 O O . GLY A 1 73 ? -9.605 -2.899 13.993 1.00 84.06 73 GLY A O 1
ATOM 593 N N . ASP A 1 74 ? -8.275 -4.598 14.659 1.00 83.25 74 ASP A N 1
ATOM 594 C CA . ASP A 1 74 ? -7.100 -4.218 13.881 1.00 83.25 74 ASP A CA 1
ATOM 595 C C . ASP A 1 74 ? -6.989 -5.147 12.669 1.00 83.25 74 ASP A C 1
ATOM 597 O O . ASP A 1 74 ? -7.109 -6.369 12.794 1.00 83.25 74 ASP A O 1
ATOM 601 N N . VAL A 1 75 ? -6.808 -4.564 11.485 1.00 74.38 75 VAL A N 1
ATOM 602 C CA . VAL A 1 75 ? -6.694 -5.311 10.231 1.00 74.38 75 VAL A CA 1
ATOM 603 C C . VAL A 1 75 ? -5.256 -5.189 9.745 1.00 74.38 75 VAL A C 1
ATOM 605 O O . VAL A 1 75 ? -4.887 -4.159 9.167 1.00 74.38 75 VAL A O 1
ATOM 608 N N . PRO A 1 76 ? -4.429 -6.236 9.912 1.00 70.94 76 PRO A N 1
ATOM 609 C CA . PRO A 1 76 ? -3.078 -6.208 9.387 1.00 70.94 76 PRO A CA 1
ATOM 610 C C . PRO A 1 76 ? -3.137 -6.111 7.860 1.00 70.94 76 PRO A C 1
ATOM 612 O O . PRO A 1 76 ? -3.789 -6.916 7.193 1.00 70.94 76 PRO A O 1
ATOM 615 N N . ASN A 1 77 ? -2.413 -5.142 7.299 1.00 63.41 77 ASN A N 1
ATOM 616 C CA . ASN A 1 77 ? -2.333 -4.886 5.857 1.00 63.41 77 ASN A CA 1
ATOM 617 C C . ASN A 1 77 ? -3.647 -4.417 5.201 1.00 63.41 77 ASN A C 1
ATOM 619 O O . ASN A 1 77 ? -3.888 -4.743 4.038 1.00 63.41 77 ASN A O 1
ATOM 623 N N . ALA A 1 78 ? -4.471 -3.633 5.908 1.00 62.34 78 ALA A N 1
ATOM 624 C CA . ALA A 1 78 ? -5.757 -3.123 5.409 1.00 62.34 78 ALA A CA 1
ATOM 625 C C . ALA A 1 78 ? -5.702 -2.481 4.003 1.00 62.34 78 ALA A C 1
ATOM 627 O O . ALA A 1 78 ? -6.665 -2.580 3.251 1.00 62.34 78 ALA A O 1
ATOM 628 N N . PHE A 1 79 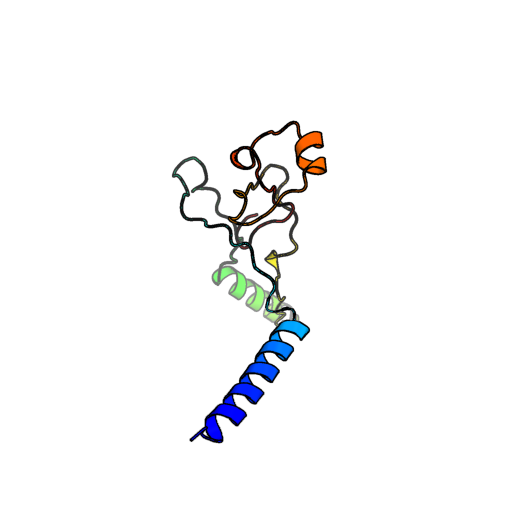? -4.569 -1.883 3.623 1.00 58.97 79 PHE A N 1
ATOM 629 C CA . PHE A 1 79 ? -4.399 -1.196 2.337 1.00 58.97 79 PHE A CA 1
ATOM 630 C C . PHE A 1 79 ? -3.754 -2.049 1.237 1.00 58.97 79 PHE A C 1
ATOM 632 O O . PHE A 1 79 ? -3.941 -1.774 0.064 1.00 58.97 79 PHE A O 1
ATOM 639 N N . VAL A 1 80 ? -3.026 -3.116 1.578 1.00 61.03 80 VAL A N 1
ATOM 640 C CA . VAL A 1 80 ? -2.180 -3.855 0.611 1.00 61.03 80 VAL A CA 1
ATOM 641 C C . VAL A 1 80 ? -3.008 -4.704 -0.371 1.00 61.03 80 VAL A C 1
ATOM 643 O O . VAL A 1 80 ? -2.477 -5.260 -1.328 1.00 61.03 80 VAL A O 1
ATOM 646 N N . LYS A 1 81 ? -4.318 -4.842 -0.135 1.00 65.94 81 LYS A N 1
ATOM 647 C CA . LYS A 1 81 ? -5.215 -5.685 -0.940 1.00 65.94 81 LYS A CA 1
ATOM 648 C C . LYS A 1 81 ? -6.228 -4.911 -1.785 1.00 65.94 81 LYS A C 1
ATOM 650 O O . LYS A 1 81 ? -7.010 -5.560 -2.477 1.00 65.94 81 LYS A O 1
ATOM 655 N N . ALA A 1 82 ? -6.246 -3.582 -1.722 1.00 72.19 82 ALA A N 1
ATOM 656 C CA . ALA A 1 82 ? -7.188 -2.796 -2.510 1.00 72.19 82 ALA A CA 1
ATOM 657 C C . ALA A 1 82 ? -6.812 -2.820 -4.006 1.00 72.19 82 ALA A C 1
ATOM 659 O O . ALA A 1 82 ? -5.632 -2.821 -4.371 1.00 72.19 82 ALA A O 1
ATOM 660 N N . GLU A 1 83 ? -7.831 -2.917 -4.864 1.00 76.12 83 GLU A N 1
ATOM 661 C CA . GLU A 1 83 ? -7.686 -2.689 -6.308 1.00 76.12 83 GLU A CA 1
ATOM 662 C C . GLU A 1 83 ? -7.373 -1.214 -6.549 1.00 76.12 83 GLU A C 1
ATOM 664 O O . GLU A 1 83 ? -7.916 -0.370 -5.836 1.00 76.12 83 GLU A O 1
ATOM 669 N N . LYS A 1 84 ? -6.527 -0.920 -7.544 1.00 78.31 84 LYS A N 1
ATOM 670 C CA . LYS A 1 84 ? -6.285 0.460 -7.978 1.00 78.31 84 LYS A CA 1
ATOM 671 C C . LYS A 1 84 ? -7.549 1.082 -8.566 1.00 78.31 84 LYS A C 1
ATOM 673 O O . LYS A 1 84 ? -8.326 0.380 -9.219 1.00 78.31 84 LYS A O 1
ATOM 678 N N . GLU A 1 85 ? -7.751 2.380 -8.346 1.00 76.50 85 GLU A N 1
ATOM 679 C CA . GLU A 1 85 ? -8.761 3.138 -9.085 1.00 76.50 85 GLU A CA 1
ATOM 680 C C . GLU A 1 85 ? -8.538 2.971 -10.600 1.00 76.50 85 GLU A C 1
ATOM 682 O O . GLU A 1 85 ? -7.409 2.987 -11.084 1.00 76.50 85 GLU A O 1
ATOM 687 N N . ALA A 1 86 ? -9.621 2.779 -11.362 1.00 78.94 86 ALA A N 1
ATOM 688 C CA . ALA A 1 86 ? -9.542 2.453 -12.793 1.00 78.94 86 ALA A CA 1
ATOM 689 C C . ALA A 1 86 ? -8.886 3.558 -13.642 1.00 78.94 86 ALA A C 1
ATOM 691 O O . ALA A 1 86 ? -8.442 3.301 -14.755 1.00 78.94 86 ALA A O 1
ATOM 692 N N . GLU A 1 87 ? -8.858 4.778 -13.116 1.00 79.19 87 GLU A N 1
ATOM 693 C CA . GLU A 1 87 ? -8.305 5.973 -13.753 1.00 79.19 87 GLU A CA 1
ATOM 694 C C . GLU A 1 87 ? -6.851 6.237 -13.325 1.00 79.19 87 GLU A C 1
ATOM 696 O O . GLU A 1 87 ? -6.214 7.146 -13.856 1.00 79.19 87 GLU A O 1
ATOM 701 N N . LEU A 1 88 ? -6.320 5.454 -12.375 1.00 75.69 88 LEU A N 1
ATOM 702 C CA . LEU A 1 88 ? -4.985 5.636 -11.826 1.00 75.69 88 LEU A CA 1
ATOM 703 C C . LEU A 1 88 ? -4.037 4.532 -12.292 1.00 75.69 88 LEU A C 1
ATOM 705 O O . LEU A 1 88 ? -4.048 3.413 -11.780 1.00 75.69 88 LEU A O 1
ATOM 709 N N . ASP A 1 89 ? -3.130 4.882 -13.197 1.00 81.88 89 ASP A N 1
ATOM 710 C CA . ASP A 1 89 ? -2.056 3.989 -13.611 1.00 81.88 89 ASP A CA 1
ATOM 711 C C . ASP A 1 89 ? -0.746 4.319 -12.901 1.00 81.88 89 ASP A C 1
ATOM 713 O O . ASP A 1 89 ? -0.141 5.373 -13.091 1.00 81.88 89 ASP A O 1
ATOM 717 N N . ILE A 1 90 ? -0.292 3.377 -12.074 1.00 78.25 90 ILE A N 1
ATOM 718 C CA . ILE A 1 90 ? 0.951 3.499 -11.318 1.00 78.25 90 ILE A CA 1
ATOM 719 C C . ILE A 1 90 ? 2.025 2.669 -12.015 1.00 78.25 90 ILE A C 1
ATOM 721 O O . ILE A 1 90 ? 1.944 1.437 -12.067 1.00 78.25 90 ILE A O 1
ATOM 725 N N . PHE A 1 91 ? 3.067 3.345 -12.495 1.00 82.75 91 PHE A N 1
ATOM 726 C CA . PHE A 1 91 ? 4.224 2.712 -13.120 1.00 82.75 91 PHE A CA 1
ATOM 727 C C . PHE A 1 91 ? 5.485 2.901 -12.277 1.00 82.75 91 PHE A C 1
ATOM 729 O O . PHE A 1 91 ? 5.772 3.980 -11.768 1.00 82.75 91 PHE A O 1
ATOM 736 N N . LEU A 1 92 ? 6.278 1.841 -12.162 1.00 80.62 92 LEU A N 1
ATOM 737 C CA . LEU A 1 92 ? 7.555 1.825 -11.461 1.00 80.62 92 LEU A CA 1
ATOM 738 C C . LEU A 1 92 ? 8.685 1.612 -12.465 1.00 80.62 92 LEU A C 1
ATOM 740 O O . LEU A 1 92 ? 8.620 0.737 -13.334 1.00 80.62 92 LEU A O 1
ATOM 744 N N . ARG A 1 93 ? 9.768 2.379 -12.316 1.00 81.88 93 ARG A N 1
ATOM 745 C CA . ARG A 1 93 ? 11.008 2.117 -13.057 1.00 81.88 93 ARG A CA 1
ATOM 746 C C . ARG A 1 93 ? 11.528 0.727 -12.704 1.00 81.88 93 ARG A C 1
ATOM 748 O O . ARG A 1 93 ? 11.444 0.299 -11.551 1.00 81.88 93 ARG A O 1
ATOM 755 N N . LEU A 1 94 ? 12.107 0.036 -13.686 1.00 84.12 94 LEU A N 1
ATOM 756 C CA . LEU A 1 94 ? 12.691 -1.278 -13.438 1.00 84.12 94 LEU A CA 1
ATOM 757 C C . LEU A 1 94 ? 13.795 -1.187 -12.371 1.00 84.12 94 LEU A C 1
ATOM 759 O O . LEU A 1 94 ? 14.752 -0.423 -12.544 1.00 84.12 94 LEU A O 1
ATOM 763 N N . PRO A 1 95 ? 13.711 -1.987 -11.294 1.00 79.88 95 PRO A N 1
ATOM 764 C CA . PRO A 1 95 ? 14.737 -2.024 -10.268 1.00 79.88 95 PRO A CA 1
ATOM 765 C C . PRO A 1 95 ? 16.090 -2.428 -10.847 1.00 79.88 95 PRO A C 1
ATOM 767 O O . PRO A 1 95 ? 16.199 -3.324 -11.693 1.00 79.88 95 PRO A O 1
ATOM 770 N N . ARG A 1 96 ? 17.154 -1.805 -10.339 1.00 77.06 96 ARG A N 1
ATOM 771 C CA . ARG A 1 96 ? 18.517 -2.157 -10.732 1.00 77.06 96 ARG A CA 1
ATOM 772 C C . ARG A 1 96 ? 18.793 -3.621 -10.374 1.00 77.06 96 ARG A C 1
ATOM 774 O O . ARG A 1 96 ? 18.646 -4.020 -9.225 1.00 77.06 96 ARG A O 1
ATOM 781 N N . GLY A 1 97 ? 19.217 -4.406 -11.362 1.00 78.88 97 GLY A N 1
ATOM 782 C CA . GLY A 1 97 ? 19.498 -5.837 -11.198 1.00 78.88 97 GLY A CA 1
ATOM 783 C C . GLY A 1 97 ? 18.328 -6.765 -11.539 1.00 78.88 97 GLY A C 1
ATOM 784 O O . GLY A 1 97 ? 18.531 -7.976 -11.595 1.00 78.88 97 GLY A O 1
ATOM 785 N N . MET A 1 98 ? 17.135 -6.236 -11.838 1.00 80.50 98 MET A N 1
ATOM 786 C CA . MET A 1 98 ? 16.032 -7.049 -12.353 1.00 80.50 98 MET A CA 1
ATOM 787 C C . MET A 1 98 ? 16.304 -7.466 -13.805 1.00 80.50 98 MET A C 1
ATOM 789 O O . MET A 1 98 ? 16.487 -6.629 -14.691 1.00 80.50 98 MET A O 1
ATOM 793 N N . VAL A 1 99 ? 16.323 -8.776 -14.066 1.00 80.94 99 VAL A N 1
ATOM 794 C CA . VAL A 1 99 ? 16.564 -9.331 -15.404 1.00 80.94 99 VAL A CA 1
ATOM 795 C C . VAL A 1 99 ? 15.247 -9.789 -16.018 1.00 80.94 99 VAL A C 1
ATOM 797 O O . VAL A 1 99 ? 14.681 -10.798 -15.613 1.00 80.94 99 VAL A O 1
ATOM 800 N N . ILE A 1 100 ? 14.775 -9.061 -17.031 1.00 83.56 100 ILE A N 1
ATOM 801 C CA . ILE A 1 100 ? 13.599 -9.473 -17.810 1.00 83.56 100 ILE A CA 1
ATOM 802 C C . ILE A 1 100 ? 13.984 -10.558 -18.832 1.00 83.56 100 ILE A C 1
ATOM 804 O O . ILE A 1 100 ? 14.936 -10.339 -19.593 1.00 83.56 100 ILE A O 1
ATOM 808 N N . PRO A 1 101 ? 13.262 -11.694 -18.889 1.00 86.69 101 PRO A N 1
ATOM 809 C CA . PRO A 1 101 ? 13.483 -12.747 -19.879 1.00 86.69 101 PRO A CA 1
ATOM 810 C C . PRO A 1 101 ? 13.393 -12.252 -21.334 1.00 86.69 101 PRO A C 1
ATOM 812 O O . PRO A 1 101 ? 12.596 -11.374 -21.673 1.00 86.69 101 PRO A O 1
ATOM 815 N N . LYS A 1 102 ? 14.219 -12.819 -22.226 1.00 84.06 102 LYS A N 1
ATOM 816 C CA . LYS A 1 102 ? 14.319 -12.386 -23.637 1.00 84.06 102 LYS A CA 1
ATOM 817 C C . LYS A 1 102 ? 13.029 -12.617 -24.434 1.00 84.06 102 LYS A C 1
ATOM 819 O O . LYS A 1 102 ? 12.755 -11.876 -25.373 1.00 84.06 102 LYS A O 1
ATOM 824 N N . ASP A 1 103 ? 12.251 -13.632 -24.077 1.00 86.25 103 ASP A N 1
ATOM 825 C CA . ASP A 1 103 ? 10.949 -13.941 -24.672 1.00 86.25 103 ASP A CA 1
ATOM 826 C C . ASP A 1 103 ? 9.900 -12.871 -24.336 1.00 86.25 103 ASP A C 1
ATOM 828 O O . ASP A 1 103 ? 9.129 -12.475 -25.208 1.00 86.25 103 ASP A O 1
ATOM 832 N N . VAL A 1 104 ? 9.902 -12.349 -23.104 1.00 84.00 104 VAL A N 1
ATOM 833 C CA . VAL A 1 104 ? 9.024 -11.244 -22.688 1.00 84.00 104 VAL A CA 1
ATOM 834 C C . VAL A 1 104 ? 9.393 -9.970 -23.446 1.00 84.00 104 VAL A C 1
ATOM 836 O O . VAL A 1 104 ? 8.520 -9.329 -24.021 1.00 84.00 104 VAL A O 1
ATOM 839 N N . ARG A 1 105 ? 10.692 -9.650 -23.548 1.00 82.12 105 ARG A N 1
ATOM 840 C CA . ARG A 1 105 ? 11.164 -8.485 -24.323 1.00 82.12 105 ARG A CA 1
ATOM 841 C C . ARG A 1 105 ? 10.749 -8.552 -25.789 1.00 82.12 105 ARG A C 1
ATOM 843 O O . ARG A 1 105 ? 10.277 -7.564 -26.337 1.00 82.12 105 ARG A O 1
ATOM 850 N N . ARG A 1 106 ? 10.876 -9.732 -26.410 1.00 83.81 106 ARG A N 1
ATOM 851 C CA . ARG A 1 106 ? 10.476 -9.943 -27.807 1.00 83.81 106 ARG A CA 1
ATOM 852 C C . ARG A 1 106 ? 8.970 -9.766 -28.002 1.00 83.81 106 ARG A C 1
ATOM 854 O O . ARG A 1 106 ? 8.577 -9.171 -28.996 1.00 83.81 106 ARG A O 1
ATOM 861 N N . ARG A 1 107 ? 8.147 -10.250 -27.064 1.00 86.06 107 ARG A N 1
ATOM 862 C CA . ARG A 1 107 ? 6.684 -10.064 -27.094 1.00 86.06 107 ARG A CA 1
ATOM 863 C C . ARG A 1 107 ? 6.279 -8.596 -27.009 1.00 86.06 107 ARG A C 1
ATOM 865 O O . ARG A 1 107 ? 5.338 -8.200 -27.679 1.00 86.06 107 ARG A O 1
ATOM 872 N N . LEU A 1 108 ? 7.003 -7.810 -26.216 1.00 85.25 108 LEU A N 1
ATOM 873 C CA . LEU A 1 108 ? 6.767 -6.374 -26.071 1.00 85.25 108 LEU A CA 1
ATOM 874 C C . LEU A 1 108 ? 7.420 -5.537 -27.188 1.00 85.25 108 LEU A C 1
ATOM 876 O O . LEU A 1 108 ? 7.174 -4.342 -27.263 1.00 85.25 108 LEU A O 1
ATOM 880 N N . GLY A 1 109 ? 8.248 -6.138 -28.054 1.00 85.50 109 GLY A N 1
ATOM 881 C CA . GLY A 1 109 ? 8.943 -5.433 -29.139 1.00 85.50 109 GLY A CA 1
ATOM 882 C C . GLY A 1 109 ? 10.075 -4.507 -28.677 1.00 85.50 109 GLY A C 1
ATOM 883 O O . GLY A 1 109 ? 10.562 -3.701 -29.464 1.00 85.50 109 GLY A O 1
ATOM 884 N N . VAL A 1 110 ? 10.513 -4.623 -27.422 1.00 83.50 110 VAL A N 1
ATOM 885 C CA . VAL A 1 110 ? 11.450 -3.685 -26.793 1.00 83.50 110 VAL A CA 1
ATOM 886 C C . VAL A 1 110 ? 12.885 -4.213 -26.860 1.00 83.50 110 VAL A C 1
ATOM 888 O O . VAL A 1 110 ? 13.151 -5.375 -26.535 1.00 83.50 110 VAL A O 1
ATOM 891 N N . THR A 1 111 ? 13.832 -3.353 -27.251 1.00 77.31 111 THR A N 1
ATOM 892 C CA . THR A 1 111 ? 15.259 -3.716 -27.350 1.00 77.31 111 THR A CA 1
ATOM 893 C C . THR A 1 111 ? 16.046 -3.415 -26.072 1.00 77.31 111 THR A C 1
ATOM 895 O O . THR A 1 111 ? 16.950 -4.182 -25.724 1.00 77.31 111 THR A O 1
ATOM 898 N N . ASN A 1 112 ? 15.676 -2.363 -25.333 1.00 80.31 112 ASN A N 1
ATOM 899 C CA . ASN A 1 112 ? 16.373 -1.907 -24.130 1.00 80.31 112 ASN A CA 1
ATOM 900 C C . ASN A 1 112 ? 15.502 -2.013 -22.861 1.00 80.31 112 ASN A C 1
ATOM 902 O O . ASN A 1 112 ? 14.316 -1.716 -22.869 1.00 80.31 112 ASN A O 1
ATOM 906 N N . ASN A 1 113 ? 16.101 -2.377 -21.725 1.00 76.31 113 ASN A N 1
ATOM 907 C CA . ASN A 1 113 ? 15.392 -2.426 -20.439 1.00 76.31 113 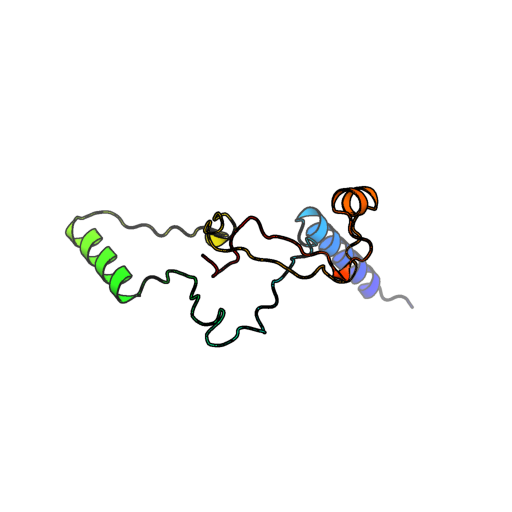ASN A CA 1
ATOM 908 C C . ASN A 1 113 ? 14.944 -1.050 -19.937 1.00 76.31 113 ASN A C 1
ATOM 910 O O . ASN A 1 113 ? 14.046 -0.985 -19.105 1.00 76.31 113 ASN A O 1
ATOM 914 N N . SER A 1 114 ? 15.570 0.028 -20.412 1.00 76.94 114 SER A N 1
ATOM 915 C CA . SER A 1 114 ? 15.217 1.404 -20.045 1.00 76.94 114 SER A CA 1
ATOM 916 C C . SER A 1 114 ? 13.840 1.839 -20.550 1.00 76.94 114 SER A C 1
ATOM 918 O O . SER A 1 114 ? 13.278 2.784 -20.013 1.00 76.94 114 SER A O 1
ATOM 920 N N . GLU A 1 115 ? 13.308 1.156 -21.562 1.00 80.50 115 GLU A N 1
ATOM 921 C CA . GLU A 1 115 ? 11.979 1.409 -22.134 1.00 80.50 115 GLU A CA 1
ATOM 922 C C . GLU A 1 115 ? 10.883 0.584 -21.444 1.00 80.50 115 GLU A C 1
ATOM 924 O O . GLU A 1 115 ? 9.708 0.696 -21.782 1.00 80.50 115 GLU A O 1
ATOM 929 N N . LEU A 1 116 ? 11.253 -0.264 -20.481 1.00 83.94 116 LEU A N 1
ATOM 930 C CA . LEU A 1 116 ? 10.304 -1.053 -19.712 1.00 83.94 116 LEU 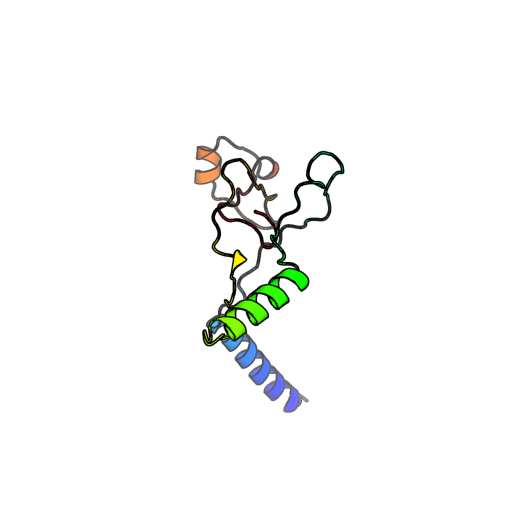A CA 1
ATOM 931 C C . LEU A 1 116 ? 9.952 -0.334 -18.410 1.00 83.94 116 LEU A C 1
ATOM 933 O O . LEU A 1 116 ? 10.797 0.284 -17.757 1.00 83.94 116 LEU A O 1
ATOM 937 N N . MET A 1 117 ? 8.702 -0.502 -18.000 1.00 84.31 117 MET A N 1
ATOM 938 C CA . MET A 1 117 ? 8.206 -0.122 -16.684 1.00 84.31 117 MET A CA 1
ATOM 939 C C . MET A 1 117 ? 7.383 -1.271 -16.105 1.00 84.31 117 MET A C 1
ATOM 941 O O . MET A 1 117 ? 6.880 -2.124 -16.837 1.00 84.31 117 MET A O 1
ATOM 945 N N . LEU A 1 118 ? 7.288 -1.321 -14.781 1.00 85.50 118 LEU A N 1
ATOM 946 C CA . LEU A 1 118 ? 6.414 -2.247 -14.075 1.00 85.50 118 LEU A CA 1
ATOM 947 C C . LEU A 1 118 ? 5.107 -1.530 -13.767 1.00 85.50 118 LEU A C 1
ATOM 949 O O . LEU A 1 118 ? 5.117 -0.525 -13.065 1.00 85.50 118 LEU A O 1
ATOM 953 N N . GLU A 1 119 ? 3.995 -2.053 -14.263 1.00 85.31 119 GLU A N 1
ATOM 954 C CA . GLU A 1 119 ? 2.673 -1.583 -13.867 1.00 85.31 119 GLU A CA 1
ATOM 955 C C . GLU A 1 119 ? 2.273 -2.239 -12.546 1.00 85.31 119 GLU A C 1
ATOM 957 O O . GLU A 1 119 ? 2.347 -3.464 -12.386 1.00 85.31 119 GLU A O 1
ATOM 962 N N . LEU A 1 120 ? 1.850 -1.423 -11.587 1.00 81.19 120 LEU A N 1
ATOM 963 C CA . LEU A 1 120 ? 1.308 -1.924 -10.341 1.00 81.19 120 LEU A CA 1
ATOM 964 C C . LEU A 1 120 ? -0.187 -2.211 -10.506 1.00 81.19 120 LEU A C 1
ATOM 966 O O . LEU A 1 120 ? -0.954 -1.350 -10.917 1.00 81.19 120 LEU A O 1
ATOM 970 N N . MET A 1 121 ? -0.600 -3.428 -10.153 1.00 79.25 121 MET A N 1
ATOM 971 C CA . MET A 1 121 ? -1.993 -3.887 -10.290 1.00 79.25 121 MET A CA 1
ATOM 972 C C . MET A 1 121 ? -2.850 -3.611 -9.048 1.00 79.25 121 MET A C 1
ATOM 974 O O . MET A 1 121 ? -4.058 -3.817 -9.063 1.00 79.25 121 MET A O 1
ATOM 978 N N . LYS A 1 122 ? -2.219 -3.215 -7.943 1.00 76.94 122 LYS A N 1
ATOM 979 C CA . LYS A 1 122 ? -2.858 -2.933 -6.653 1.00 76.94 122 LYS A CA 1
ATOM 980 C C . LYS A 1 122 ? -2.496 -1.529 -6.217 1.00 76.94 122 LYS A C 1
ATOM 982 O O . LYS A 1 122 ? -1.500 -0.988 -6.687 1.00 76.94 122 LYS A O 1
ATOM 987 N N . THR A 1 123 ? -3.270 -0.954 -5.310 1.00 72.81 123 THR A N 1
ATOM 988 C CA . THR A 1 123 ? -2.902 0.347 -4.755 1.00 72.81 123 THR A CA 1
ATOM 989 C C . THR A 1 123 ? -1.638 0.235 -3.910 1.00 72.81 123 THR A C 1
ATOM 991 O O . THR A 1 123 ? -1.325 -0.814 -3.333 1.00 72.81 123 THR A O 1
ATOM 994 N N . LEU A 1 124 ? -0.890 1.333 -3.826 1.00 69.00 124 LEU A N 1
ATOM 995 C CA . LEU A 1 124 ? 0.125 1.480 -2.789 1.00 69.00 124 LEU A CA 1
ATOM 996 C C . LEU A 1 124 ? -0.534 1.918 -1.483 1.00 69.00 124 LEU A C 1
ATOM 998 O O . LEU A 1 124 ? -1.641 2.453 -1.456 1.00 69.00 124 LEU A O 1
ATOM 1002 N N . TYR A 1 125 ? 0.166 1.698 -0.373 1.00 60.44 125 TYR A N 1
ATOM 1003 C CA . TYR A 1 125 ? -0.259 2.252 0.905 1.00 60.44 125 TYR A CA 1
ATOM 1004 C C . TYR A 1 125 ? -0.351 3.773 0.787 1.00 60.44 125 TYR A C 1
ATOM 1006 O O . TYR A 1 125 ? 0.654 4.430 0.527 1.00 60.44 125 TYR A O 1
ATOM 1014 N N . GLY A 1 126 ? -1.551 4.309 0.990 1.00 57.31 126 GLY A N 1
ATOM 1015 C CA . GLY A 1 126 ? -1.776 5.736 0.844 1.00 57.31 126 GLY A CA 1
ATOM 1016 C C . GLY A 1 126 ? -1.804 6.217 -0.606 1.00 57.31 126 GLY A C 1
ATOM 1017 O O . GLY A 1 126 ? -1.544 7.395 -0.780 1.00 57.31 126 GLY A O 1
ATOM 1018 N N . LEU A 1 127 ? -2.087 5.338 -1.585 1.00 53.91 127 LEU A N 1
ATOM 1019 C CA . LEU A 1 127 ? -2.649 5.616 -2.921 1.00 53.91 127 LEU A CA 1
ATOM 1020 C C . LEU A 1 127 ? -4.079 5.016 -2.944 1.00 53.91 127 LEU A C 1
ATOM 1022 O O . LEU A 1 127 ? -4.285 3.930 -2.395 1.00 53.91 127 LEU A O 1
ATOM 1026 N N . LYS A 1 128 ? -5.078 5.720 -3.481 1.00 50.03 128 LYS A N 1
ATOM 1027 C CA . LYS A 1 128 ? -6.413 5.166 -3.766 1.00 50.03 128 LYS A CA 1
ATOM 1028 C C . LYS A 1 128 ? -6.393 4.525 -5.142 1.00 50.03 128 LYS A C 1
ATOM 1030 O O . LYS A 1 128 ? -5.656 5.040 -6.002 1.00 50.03 128 LYS A O 1
#

Sequence (128 aa):
MRSKLKDKWLATMAEELRALEDNGVWRVRLVACDNEQEFGVDYSVTFSAVIEMSSVKRIFVLARKWRVPATHGDVPNAFVKAEKEAELDIFLRLPRGMVIPKDVRRRLGVTNNSELMLELMKTLYGLK

Radius of gyration: 23.67 Å; chains: 1; bounding box: 71×41×53 Å

Foldseek 3Di:
DDDPVNVVVVVVVVVVVVVCVVVVVPPPDDDDPPPDDDVPPCVPQFFDPDDDPVVVVVVVVVCVVVVNDDDDDDDVCPQFPAFADPPDKDKAQDDPPDDDDPVVCVVVVHDDSRPDIDTDGGADDRHD